Protein AF-A0A1F8R7P2-F1 (afdb_monomer)

Foldseek 3Di:
DWDDDDPLAATWDWDWDAQDPPGDIDTDIAHEPPGPSLVRRPRRDPLRYWDWDDDVPGIDTDDDDDGDHD

Structure (mmCIF, N/CA/C/O backbone):
data_AF-A0A1F8R7P2-F1
#
_entry.id   AF-A0A1F8R7P2-F1
#
loop_
_atom_site.group_PDB
_atom_site.id
_atom_site.type_symbol
_atom_site.label_atom_id
_atom_site.label_alt_id
_atom_site.label_comp_id
_atom_site.label_asym_id
_atom_site.label_entity_id
_atom_site.label_seq_id
_atom_site.pdbx_PDB_ins_code
_atom_site.Cartn_x
_atom_site.Cartn_y
_atom_site.Cartn_z
_atom_site.occupancy
_atom_site.B_iso_or_equiv
_atom_site.auth_seq_id
_atom_site.auth_comp_id
_atom_site.auth_asym_id
_atom_site.auth_atom_id
_atom_site.pdbx_PDB_model_num
ATOM 1 N N . MET A 1 1 ? -5.335 3.120 -13.337 1.00 67.50 1 MET A N 1
ATOM 2 C CA . MET A 1 1 ? -4.217 3.859 -13.965 1.00 67.50 1 MET A CA 1
ATOM 3 C C . MET A 1 1 ? -3.034 3.783 -13.014 1.00 67.50 1 MET A C 1
ATOM 5 O O . MET A 1 1 ? -3.257 3.954 -11.821 1.00 67.50 1 MET A O 1
ATOM 9 N N . ARG A 1 2 ? -1.830 3.458 -13.500 1.00 77.75 2 ARG A N 1
ATOM 10 C CA . ARG A 1 2 ? -0.622 3.459 -12.662 1.00 77.75 2 ARG A CA 1
ATOM 11 C C . ARG A 1 2 ? -0.112 4.893 -12.464 1.00 77.75 2 ARG A C 1
ATOM 13 O O . ARG A 1 2 ? -0.200 5.671 -13.415 1.00 77.75 2 ARG A O 1
ATOM 20 N N . PRO A 1 3 ? 0.407 5.241 -11.276 1.00 81.81 3 PRO A N 1
ATOM 21 C CA . PRO A 1 3 ? 1.125 6.493 -11.073 1.00 81.81 3 PRO A CA 1
ATOM 22 C C . PRO A 1 3 ? 2.330 6.598 -12.011 1.00 81.81 3 PRO A C 1
ATOM 24 O O . PRO A 1 3 ? 2.976 5.593 -12.308 1.00 81.81 3 PRO A O 1
ATOM 27 N N . LEU A 1 4 ? 2.632 7.817 -12.457 1.00 75.50 4 LEU A N 1
ATOM 28 C CA . LEU A 1 4 ? 3.890 8.111 -13.142 1.00 75.50 4 LEU A CA 1
ATOM 29 C C . LEU A 1 4 ? 5.048 8.059 -12.138 1.00 75.50 4 LEU A C 1
ATOM 31 O O . LEU A 1 4 ? 4.851 8.344 -10.955 1.00 75.50 4 LEU A O 1
ATOM 35 N N . GLU A 1 5 ? 6.250 7.722 -12.609 1.00 71.00 5 GLU A N 1
ATOM 36 C CA . GLU A 1 5 ? 7.442 7.781 -11.764 1.00 71.00 5 GLU A CA 1
ATOM 37 C C . GLU A 1 5 ? 7.651 9.202 -11.224 1.00 71.00 5 GLU A C 1
ATOM 39 O O . GLU A 1 5 ? 7.679 10.179 -11.975 1.00 71.00 5 GLU A O 1
ATOM 44 N N . TYR A 1 6 ? 7.838 9.303 -9.911 1.00 71.75 6 TYR A N 1
ATOM 45 C CA . TYR A 1 6 ? 8.339 10.503 -9.256 1.00 71.75 6 TYR A CA 1
ATOM 46 C C . TYR A 1 6 ? 9.813 10.286 -8.918 1.00 71.75 6 TYR A C 1
ATOM 48 O O . TYR A 1 6 ? 10.199 9.181 -8.526 1.00 71.75 6 TYR A O 1
ATOM 56 N N . LEU A 1 7 ? 10.649 11.320 -9.070 1.00 75.31 7 LEU A N 1
ATOM 57 C CA . LEU A 1 7 ? 12.090 11.176 -8.858 1.00 75.31 7 LEU A CA 1
ATOM 58 C C . LEU A 1 7 ? 12.374 10.543 -7.482 1.00 75.31 7 LEU A C 1
ATOM 60 O O . LEU A 1 7 ? 11.887 11.011 -6.453 1.00 75.31 7 LEU A O 1
ATOM 64 N N . PHE A 1 8 ? 13.177 9.475 -7.499 1.00 82.12 8 PHE A N 1
ATOM 65 C CA . PHE A 1 8 ? 13.644 8.697 -6.340 1.00 82.12 8 PHE A CA 1
ATOM 66 C C . PHE A 1 8 ? 12.623 7.806 -5.624 1.00 82.12 8 PHE A C 1
ATOM 68 O O . PHE A 1 8 ? 12.996 7.150 -4.654 1.00 82.12 8 PHE A O 1
ATOM 75 N N . ARG A 1 9 ? 11.372 7.729 -6.082 1.00 92.38 9 ARG A N 1
ATOM 76 C CA . ARG A 1 9 ? 10.348 6.891 -5.446 1.00 92.38 9 ARG A CA 1
ATOM 77 C C . ARG A 1 9 ? 9.918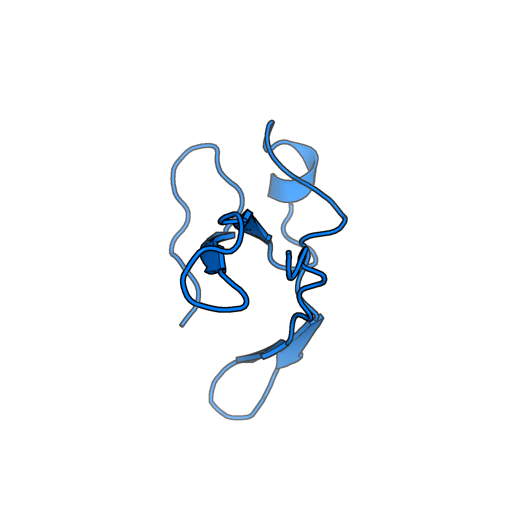 5.766 -6.378 1.00 92.38 9 ARG A C 1
ATOM 79 O O . ARG A 1 9 ? 9.717 5.995 -7.569 1.00 92.38 9 ARG A O 1
ATOM 86 N N . SER A 1 10 ? 9.768 4.560 -5.843 1.00 93.94 10 SER A N 1
ATOM 87 C CA . SER A 1 10 ? 9.100 3.475 -6.562 1.00 93.94 10 SER A CA 1
ATOM 88 C C . SER A 1 10 ? 7.649 3.881 -6.845 1.00 93.94 10 SER A C 1
ATOM 90 O O . SER A 1 10 ? 7.077 4.604 -6.025 1.00 93.94 10 SER A O 1
ATOM 92 N N . PRO A 1 11 ? 7.021 3.490 -7.968 1.00 93.81 11 PRO A N 1
ATOM 93 C CA . PRO A 1 11 ? 5.597 3.731 -8.182 1.00 93.81 11 PRO A CA 1
ATOM 94 C C . PRO A 1 11 ? 4.764 3.263 -6.978 1.00 93.81 11 PRO A C 1
ATOM 96 O O . PRO A 1 11 ? 4.888 2.126 -6.525 1.00 93.81 11 PRO A O 1
ATOM 99 N N . HIS A 1 12 ? 3.921 4.146 -6.440 1.00 96.12 12 HIS A N 1
ATOM 100 C CA . HIS A 1 12 ? 3.116 3.850 -5.254 1.00 96.12 12 HIS A CA 1
ATOM 101 C C . HIS A 1 12 ? 1.822 4.662 -5.209 1.00 96.12 12 HIS A C 1
ATOM 103 O O . HIS A 1 12 ? 1.697 5.715 -5.835 1.00 96.12 12 HIS A O 1
ATOM 109 N N . ILE A 1 13 ? 0.853 4.174 -4.435 1.00 95.56 13 ILE A N 1
ATOM 110 C CA . ILE A 1 13 ? -0.417 4.852 -4.164 1.00 95.56 13 ILE A CA 1
ATOM 111 C C . ILE A 1 13 ? -0.474 5.217 -2.681 1.00 95.56 13 ILE A C 1
ATOM 113 O O . ILE A 1 13 ? -0.312 4.354 -1.820 1.00 95.56 13 ILE A O 1
ATOM 117 N N . HIS A 1 14 ? -0.737 6.487 -2.372 1.00 96.75 14 HIS A N 1
ATOM 118 C CA . HIS A 1 14 ? -0.996 6.925 -1.000 1.00 96.75 14 HIS A CA 1
ATOM 119 C C . HIS A 1 14 ? -2.413 6.556 -0.570 1.00 96.75 14 HIS A C 1
ATOM 121 O O . HIS A 1 14 ? -3.371 6.784 -1.310 1.00 96.75 14 HIS A O 1
ATOM 127 N N . VAL A 1 15 ? -2.557 6.055 0.655 1.00 97.69 15 VAL A N 1
ATOM 128 C CA . VAL A 1 15 ? -3.861 5.698 1.213 1.00 97.69 15 VAL A CA 1
ATOM 129 C C . VAL A 1 15 ? -3.970 6.111 2.678 1.00 97.69 15 VAL A C 1
ATOM 131 O O . VAL A 1 15 ? -3.003 6.058 3.442 1.00 97.69 15 VAL A O 1
ATOM 134 N N . LYS A 1 16 ? -5.177 6.525 3.067 1.00 97.81 16 LYS A N 1
ATOM 135 C CA . LYS A 1 16 ? -5.590 6.649 4.463 1.00 97.81 16 LYS A CA 1
ATOM 136 C C . LYS A 1 16 ? -6.819 5.783 4.686 1.00 97.81 16 LYS A C 1
ATOM 138 O O . LYS A 1 16 ? -7.810 5.955 3.982 1.00 97.81 16 LYS A O 1
ATOM 143 N N . VAL A 1 17 ? -6.747 4.872 5.650 1.00 97.31 17 VAL A N 1
ATOM 144 C CA . VAL A 1 17 ? -7.829 3.939 5.986 1.00 97.31 17 VAL A CA 1
ATOM 145 C C . VAL A 1 17 ? -8.232 4.144 7.438 1.00 97.31 17 VAL A C 1
ATOM 147 O O . VAL A 1 17 ? -7.381 4.296 8.316 1.00 97.31 17 VAL A O 1
ATOM 150 N N . ARG A 1 18 ? -9.540 4.157 7.686 1.00 96.81 18 ARG A N 1
ATOM 151 C CA . ARG A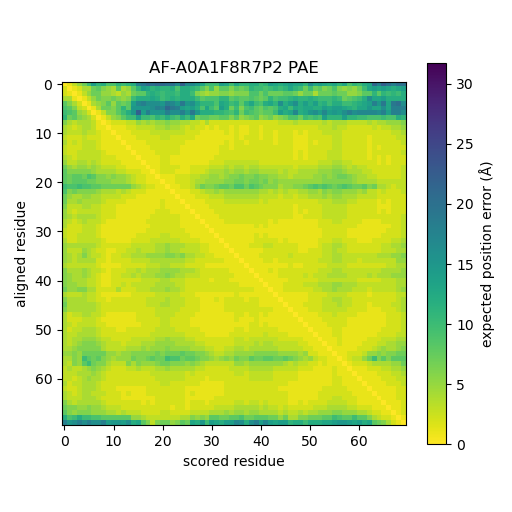 1 18 ? -10.131 4.208 9.021 1.00 96.81 18 ARG A CA 1
ATOM 152 C C . ARG A 1 18 ? -11.312 3.241 9.064 1.00 96.81 18 ARG A C 1
ATOM 154 O O . ARG A 1 18 ? -12.136 3.280 8.155 1.00 96.81 18 ARG A O 1
ATOM 161 N N . ALA A 1 19 ? -11.368 2.391 10.091 1.00 96.25 19 ALA A N 1
ATOM 162 C CA . ALA A 1 19 ? -12.395 1.355 10.220 1.00 96.25 19 ALA A CA 1
ATOM 163 C C . ALA A 1 19 ? -13.801 1.939 10.444 1.00 96.25 19 ALA A C 1
ATOM 165 O O . ALA A 1 19 ? -14.746 1.569 9.752 1.00 96.25 19 ALA A O 1
ATOM 166 N N . SER A 1 20 ? -13.938 2.878 11.379 1.00 94.94 20 SER A N 1
ATOM 167 C CA . SER A 1 20 ? -15.172 3.621 11.635 1.00 94.94 20 SER A CA 1
ATOM 168 C C . SER A 1 20 ? -14.855 5.021 12.168 1.00 94.94 20 SER A C 1
ATOM 170 O O . SER A 1 20 ? -13.695 5.395 12.359 1.00 94.94 20 SER A O 1
ATOM 172 N N . GLU A 1 21 ? -15.875 5.849 12.375 1.00 94.12 21 GLU A N 1
ATOM 173 C CA . GLU A 1 21 ? -15.680 7.140 13.030 1.00 94.12 21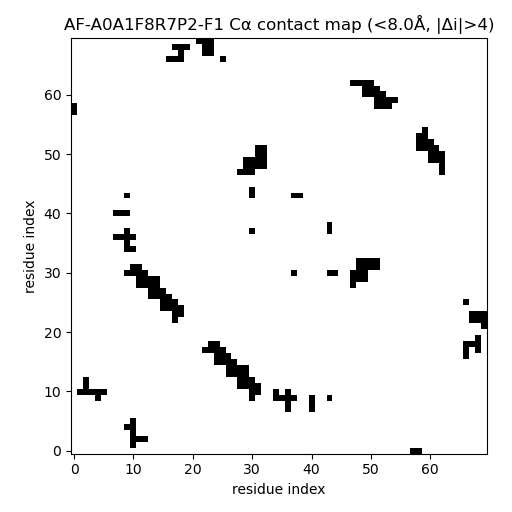 GLU A CA 1
ATOM 174 C C . GLU A 1 21 ? -15.124 6.945 14.453 1.00 94.12 21 GLU A C 1
ATOM 176 O O . GLU A 1 21 ? -15.665 6.177 15.241 1.00 94.12 21 GLU A O 1
ATOM 181 N N . GLY A 1 22 ? -14.018 7.624 14.769 1.00 90.31 22 GLY A N 1
ATOM 182 C CA . GLY A 1 22 ? -13.324 7.501 16.056 1.00 90.31 22 GLY A CA 1
ATOM 183 C C . GLY A 1 22 ? -12.148 6.515 16.083 1.00 90.31 22 GLY A C 1
ATOM 184 O O . GLY A 1 22 ? -11.273 6.683 16.930 1.00 90.31 22 GLY A O 1
ATOM 185 N N . SER A 1 23 ? -12.045 5.560 15.147 1.00 95.88 23 SER A N 1
ATOM 186 C CA . SER A 1 23 ? -10.886 4.649 15.089 1.00 95.88 23 SER A CA 1
ATOM 187 C C . SER A 1 23 ? -9.593 5.374 14.664 1.00 95.88 23 SER A C 1
ATOM 189 O O . SER A 1 23 ? -9.649 6.367 13.917 1.00 95.88 23 SER A O 1
ATOM 191 N N . PRO A 1 24 ? -8.408 4.858 15.052 1.00 96.44 24 PRO A N 1
ATOM 192 C CA . PRO A 1 24 ? -7.130 5.328 14.528 1.00 96.44 24 PRO A CA 1
ATOM 193 C C . PRO A 1 24 ? -7.087 5.300 12.994 1.00 96.44 24 PRO A C 1
ATOM 195 O O . PRO A 1 24 ? -7.696 4.457 12.337 1.00 96.44 24 PRO A O 1
ATOM 198 N N . THR A 1 25 ? -6.372 6.255 12.398 1.00 96.94 25 THR A N 1
ATOM 199 C CA . THR A 1 25 ? -6.202 6.313 10.938 1.00 96.94 25 THR A CA 1
ATOM 200 C C . THR A 1 25 ? -4.871 5.694 10.543 1.00 96.94 25 THR A C 1
ATOM 202 O O . THR A 1 25 ? -3.820 6.242 10.872 1.00 96.94 25 THR A O 1
ATOM 205 N N . LEU A 1 26 ? -4.911 4.615 9.764 1.00 96.94 26 LEU A N 1
ATOM 206 C CA . LEU A 1 26 ? -3.732 4.070 9.103 1.00 96.94 26 LEU A CA 1
ATOM 207 C C . LEU A 1 26 ? -3.388 4.960 7.906 1.00 96.94 26 LEU A C 1
ATOM 209 O O . LEU A 1 26 ? -4.178 5.076 6.971 1.00 96.94 26 LEU A O 1
ATOM 213 N N . THR A 1 27 ? -2.212 5.583 7.923 1.00 97.62 27 THR A N 1
ATOM 214 C CA . THR A 1 27 ? -1.644 6.263 6.748 1.00 97.62 27 THR A CA 1
ATOM 215 C C . THR A 1 27 ? -0.526 5.394 6.192 1.00 97.62 27 THR A C 1
ATOM 217 O O . THR A 1 27 ? 0.417 5.092 6.915 1.00 97.62 27 THR A O 1
ATOM 220 N N . SER A 1 28 ? -0.633 4.986 4.929 1.00 97.25 28 SER A N 1
ATOM 221 C CA . SER A 1 28 ? 0.327 4.070 4.306 1.00 97.25 28 SER A CA 1
ATOM 222 C C . SER A 1 28 ? 0.513 4.352 2.809 1.00 97.25 28 SER A C 1
ATOM 224 O O . SER A 1 28 ? -0.111 5.255 2.238 1.00 97.25 28 SER A O 1
ATOM 226 N N . GLN A 1 29 ? 1.412 3.593 2.183 1.00 97.19 29 GLN A N 1
ATOM 227 C CA . GLN A 1 29 ? 1.723 3.620 0.757 1.00 97.19 29 GLN A CA 1
ATOM 228 C C . GLN A 1 29 ? 1.695 2.192 0.212 1.00 97.19 29 GLN A C 1
ATOM 230 O O . GLN A 1 29 ? 2.329 1.311 0.788 1.00 97.19 29 GLN A O 1
ATOM 235 N N . LEU A 1 30 ? 0.970 1.973 -0.885 1.00 97.81 30 LEU A N 1
ATOM 236 C CA . LEU A 1 30 ? 0.901 0.684 -1.573 1.00 97.81 30 LEU A CA 1
ATOM 237 C C . LEU A 1 30 ? 1.880 0.660 -2.745 1.00 97.81 30 LEU A C 1
ATOM 239 O O . LEU A 1 30 ? 1.831 1.563 -3.582 1.00 97.81 30 LEU A O 1
ATOM 243 N N . PHE A 1 31 ? 2.716 -0.372 -2.830 1.00 97.00 31 PHE A N 1
ATOM 244 C CA . PHE A 1 31 ? 3.719 -0.536 -3.888 1.00 97.00 31 PHE A CA 1
ATOM 245 C C . PHE A 1 31 ? 3.276 -1.553 -4.945 1.00 97.00 31 PHE A C 1
ATOM 247 O O . PHE A 1 31 ? 2.455 -2.438 -4.689 1.00 97.00 31 PHE A O 1
ATOM 254 N N . PHE A 1 32 ? 3.833 -1.432 -6.150 1.00 96.69 32 PHE A N 1
ATOM 255 C CA . PHE A 1 32 ? 3.619 -2.394 -7.232 1.00 96.69 32 PHE A CA 1
ATOM 256 C C . PHE A 1 32 ? 4.658 -3.528 -7.170 1.00 96.69 32 PHE A C 1
ATOM 258 O O . PHE A 1 32 ? 5.811 -3.295 -6.787 1.00 96.69 32 PHE A O 1
ATOM 265 N N . PRO A 1 33 ? 4.279 -4.766 -7.532 1.00 96.94 33 PRO A N 1
ATOM 266 C CA . PRO A 1 33 ? 5.208 -5.887 -7.549 1.00 96.94 33 PRO A CA 1
ATOM 267 C C . PRO A 1 33 ? 6.224 -5.738 -8.688 1.00 96.94 33 PRO A C 1
ATOM 269 O O . PRO A 1 33 ? 5.877 -5.312 -9.787 1.00 96.94 33 PRO A O 1
ATOM 272 N N . GLY A 1 34 ? 7.473 -6.132 -8.432 1.00 94.19 34 GLY A N 1
ATOM 273 C CA . GLY A 1 34 ? 8.515 -6.234 -9.463 1.00 94.19 34 GLY A CA 1
ATOM 274 C C . GLY A 1 34 ? 9.162 -4.919 -9.913 1.00 94.19 34 GLY A C 1
ATOM 275 O O . GLY A 1 34 ? 10.040 -4.964 -10.767 1.00 94.19 34 GLY A O 1
ATOM 276 N N . GLU A 1 35 ? 8.785 -3.772 -9.346 1.00 93.69 35 GLU A N 1
ATOM 277 C CA . GLU A 1 35 ? 9.432 -2.494 -9.669 1.00 93.69 35 GLU A CA 1
ATOM 278 C C . GLU A 1 35 ? 10.894 -2.501 -9.199 1.00 93.69 35 GLU A C 1
ATOM 280 O O . GLU A 1 35 ? 11.164 -2.714 -8.015 1.00 93.69 35 GLU A O 1
ATOM 285 N N . GLU A 1 36 ? 11.846 -2.229 -10.098 1.00 92.94 36 GLU A N 1
ATOM 286 C CA . GLU A 1 36 ? 13.284 -2.220 -9.770 1.00 92.94 36 GLU A CA 1
ATOM 287 C C . GLU A 1 36 ? 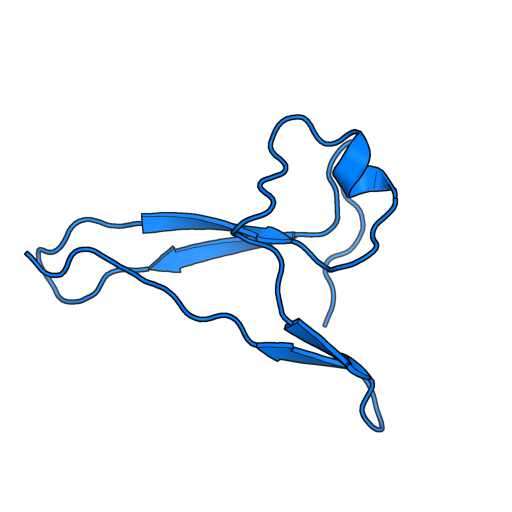13.589 -1.278 -8.596 1.00 92.94 36 GLU A C 1
ATOM 289 O O . GLU A 1 36 ? 14.350 -1.609 -7.680 1.00 92.94 36 GLU A O 1
ATOM 294 N N . ARG A 1 37 ? 12.904 -0.128 -8.571 1.00 92.25 37 ARG A N 1
ATOM 295 C CA . ARG A 1 37 ? 13.031 0.890 -7.524 1.00 92.25 37 ARG A CA 1
ATOM 296 C C . ARG A 1 37 ? 12.581 0.426 -6.141 1.00 92.25 37 ARG A C 1
ATOM 298 O O . ARG A 1 37 ? 12.992 1.060 -5.173 1.00 92.25 37 ARG A O 1
ATOM 305 N N . ASN A 1 38 ? 11.822 -0.666 -6.001 1.00 94.81 38 ASN A N 1
ATOM 306 C CA . ASN A 1 38 ? 11.506 -1.236 -4.683 1.00 94.81 38 ASN A CA 1
ATOM 307 C C . ASN A 1 38 ? 12.777 -1.598 -3.895 1.00 94.81 38 ASN A C 1
ATOM 309 O O . ASN A 1 38 ? 12.765 -1.586 -2.671 1.00 94.81 38 ASN A O 1
ATOM 313 N N . THR A 1 39 ? 13.885 -1.896 -4.582 1.00 94.06 39 THR A N 1
ATOM 314 C CA . THR A 1 39 ? 15.166 -2.235 -3.937 1.00 94.06 39 THR A CA 1
ATOM 315 C C . THR A 1 39 ? 15.943 -1.020 -3.426 1.00 94.06 39 THR A C 1
ATOM 317 O O . THR A 1 39 ? 16.841 -1.171 -2.600 1.00 94.06 39 THR A O 1
ATOM 320 N N . THR A 1 40 ? 15.609 0.180 -3.906 1.00 94.06 40 THR A N 1
ATOM 321 C CA . THR A 1 40 ? 16.353 1.418 -3.624 1.00 94.06 40 THR A CA 1
ATOM 322 C C . THR A 1 40 ? 15.517 2.498 -2.942 1.00 94.06 40 THR A C 1
ATOM 324 O O . THR A 1 40 ? 16.086 3.454 -2.421 1.00 94.06 40 THR A O 1
ATOM 327 N N . ASP A 1 41 ? 14.185 2.400 -2.982 1.00 94.50 41 ASP A N 1
ATOM 328 C CA . ASP A 1 41 ? 13.294 3.370 -2.343 1.00 94.50 41 ASP A CA 1
ATOM 329 C C . ASP A 1 41 ? 13.415 3.240 -0.811 1.00 94.50 41 ASP A C 1
ATOM 331 O O . ASP A 1 41 ? 13.102 2.182 -0.261 1.00 94.50 41 ASP A O 1
ATOM 335 N N . PRO A 1 42 ? 13.858 4.294 -0.100 1.00 94.62 42 PRO A N 1
ATOM 336 C CA . PRO A 1 42 ? 14.152 4.226 1.331 1.00 94.62 42 PRO A CA 1
ATOM 337 C C . PRO A 1 42 ? 12.919 3.999 2.213 1.00 94.62 42 PRO A C 1
ATOM 339 O O . PRO A 1 42 ? 13.077 3.717 3.398 1.00 94.62 42 PRO A O 1
ATOM 342 N N . ILE A 1 43 ? 11.707 4.156 1.672 1.00 94.31 43 ILE A N 1
ATOM 343 C CA . ILE A 1 43 ? 10.456 3.926 2.405 1.00 94.31 43 ILE A CA 1
ATOM 344 C C . ILE A 1 43 ? 9.628 2.783 1.806 1.00 94.31 43 ILE A C 1
ATOM 346 O O . ILE A 1 43 ? 8.430 2.685 2.075 1.00 94.31 43 ILE A O 1
ATOM 350 N N . PHE A 1 44 ? 10.255 1.932 0.986 1.00 96.38 44 PHE A N 1
ATOM 351 C CA . PHE A 1 44 ? 9.648 0.690 0.526 1.00 96.38 44 PHE A CA 1
ATOM 352 C C . PHE A 1 44 ? 9.339 -0.234 1.706 1.00 96.38 44 PHE A C 1
ATOM 354 O O . PHE A 1 44 ? 10.192 -0.489 2.555 1.00 96.38 44 PHE A O 1
ATOM 361 N N . GLU A 1 45 ? 8.124 -0.778 1.713 1.00 97.00 45 GLU A N 1
ATOM 362 C CA . GLU A 1 45 ? 7.681 -1.782 2.674 1.00 97.00 45 GLU A CA 1
ATOM 363 C C . GLU A 1 45 ? 7.134 -2.993 1.913 1.00 97.00 45 GLU A C 1
ATOM 365 O O . GLU A 1 45 ? 6.234 -2.884 1.078 1.00 97.00 45 GLU A O 1
ATOM 370 N N . LYS A 1 46 ? 7.675 -4.178 2.202 1.00 97.00 46 LYS A N 1
ATOM 371 C CA . LYS A 1 46 ? 7.319 -5.414 1.496 1.00 97.00 46 LYS A CA 1
ATOM 372 C C . LYS A 1 46 ? 5.876 -5.827 1.778 1.00 97.00 46 LYS A C 1
ATOM 374 O O . LYS A 1 46 ? 5.226 -6.400 0.906 1.00 97.00 46 LYS A O 1
ATOM 379 N N . LEU A 1 47 ? 5.374 -5.542 2.978 1.00 97.50 47 LEU A N 1
ATOM 380 C CA . LEU A 1 47 ? 4.009 -5.891 3.377 1.00 97.50 47 LEU A CA 1
ATOM 381 C C . LEU A 1 47 ? 2.933 -5.020 2.718 1.00 97.50 47 LEU A C 1
ATOM 383 O O . LEU A 1 47 ? 1.753 -5.332 2.842 1.00 97.50 47 LEU A O 1
ATOM 387 N N . THR A 1 48 ? 3.310 -3.9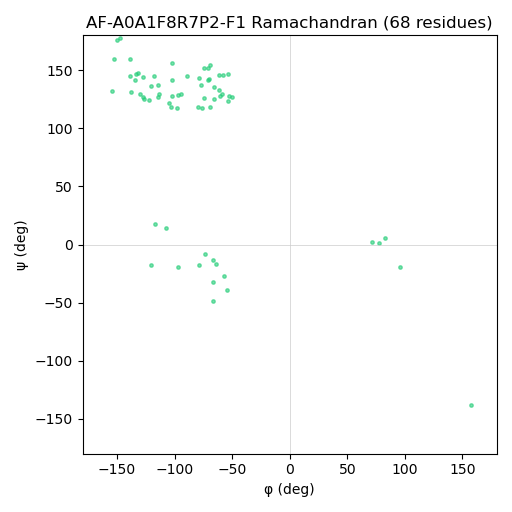58 2.003 1.00 97.94 48 THR A N 1
ATOM 388 C CA . THR A 1 48 ? 2.361 -3.087 1.298 1.00 97.94 48 THR A CA 1
ATOM 389 C C . THR A 1 48 ? 2.387 -3.263 -0.223 1.00 97.94 48 THR A C 1
ATOM 391 O O . THR A 1 48 ? 1.822 -2.451 -0.959 1.00 97.94 48 THR A O 1
ATOM 394 N N . VAL A 1 49 ? 3.014 -4.336 -0.720 1.00 98.19 49 VAL A N 1
ATOM 395 C CA . VAL A 1 49 ? 2.990 -4.700 -2.144 1.00 98.19 49 VAL A CA 1
ATOM 396 C C . VAL A 1 49 ? 1.625 -5.286 -2.514 1.00 98.19 49 VAL A C 1
ATOM 398 O O . VAL A 1 49 ? 1.160 -6.242 -1.897 1.00 98.19 49 VAL A O 1
ATOM 401 N N . MET A 1 50 ? 0.987 -4.718 -3.537 1.00 98.44 50 MET A N 1
ATOM 402 C CA . MET A 1 50 ? -0.298 -5.193 -4.058 1.00 98.44 50 MET A CA 1
ATOM 403 C C . MET A 1 50 ? -0.150 -6.483 -4.868 1.00 98.44 50 MET A C 1
ATOM 405 O O . MET A 1 50 ? 0.859 -6.691 -5.545 1.00 98.44 50 ME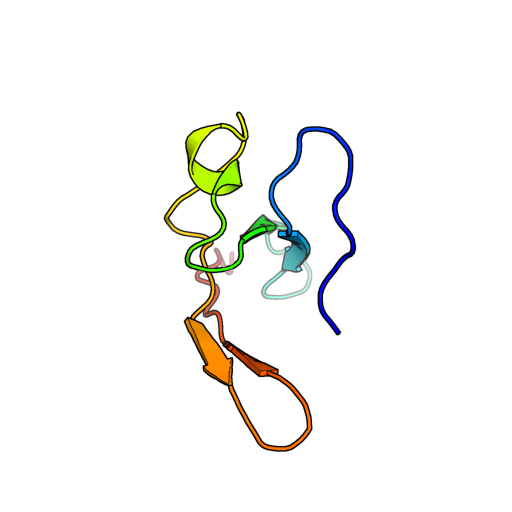T A O 1
ATOM 409 N N . ASP A 1 51 ? -1.208 -7.291 -4.897 1.00 98.25 51 ASP A N 1
ATOM 410 C CA . ASP A 1 51 ? -1.373 -8.313 -5.930 1.00 98.25 51 ASP A CA 1
ATOM 411 C C . ASP A 1 51 ? -1.894 -7.636 -7.203 1.00 98.25 51 ASP A C 1
ATOM 413 O O . ASP A 1 51 ? -2.954 -7.008 -7.192 1.00 98.25 51 ASP A O 1
ATOM 417 N N . VAL A 1 52 ? -1.121 -7.700 -8.287 1.00 97.50 52 VAL A N 1
ATOM 418 C CA . VAL A 1 52 ? -1.423 -7.025 -9.553 1.00 97.50 52 VAL A CA 1
ATOM 419 C C . VAL A 1 52 ? -1.370 -8.034 -10.683 1.00 97.50 52 VAL A C 1
ATOM 421 O O . VAL A 1 52 ? -0.358 -8.698 -10.891 1.00 97.50 52 VAL A O 1
ATOM 424 N N . ARG A 1 53 ? -2.445 -8.085 -11.472 1.00 96.69 53 ARG A N 1
ATOM 425 C CA . ARG A 1 53 ? -2.544 -8.930 -12.662 1.00 96.69 53 ARG A CA 1
ATOM 426 C C . ARG A 1 53 ? -2.958 -8.140 -13.891 1.00 96.69 53 ARG A C 1
ATOM 428 O O . ARG A 1 53 ? -3.802 -7.239 -13.813 1.00 96.69 53 ARG A O 1
ATOM 435 N N . ASP A 1 54 ? -2.409 -8.531 -15.032 1.00 95.62 54 ASP A N 1
ATOM 436 C CA . ASP A 1 54 ? -2.811 -7.997 -16.326 1.00 95.62 54 ASP A CA 1
ATOM 437 C C . ASP A 1 54 ? -4.213 -8.496 -16.705 1.00 95.62 54 ASP A C 1
ATOM 439 O O . ASP A 1 54 ? -4.609 -9.634 -16.433 1.00 95.62 54 ASP A O 1
ATOM 443 N N . VAL A 1 55 ? -4.996 -7.609 -17.312 1.00 96.56 55 VAL A N 1
ATOM 444 C CA . VAL A 1 55 ? -6.340 -7.875 -17.833 1.00 96.56 55 VAL A CA 1
ATOM 445 C C . VAL A 1 55 ? -6.500 -7.174 -19.186 1.00 96.56 55 VAL A C 1
ATOM 447 O O . VAL A 1 55 ? -5.770 -6.222 -19.471 1.00 96.56 55 VAL A O 1
ATOM 450 N N . PRO A 1 56 ? -7.452 -7.581 -20.046 1.00 96.94 56 PRO A N 1
ATOM 451 C CA . PRO A 1 56 ? -7.717 -6.842 -21.276 1.00 96.94 56 PRO A CA 1
ATOM 452 C C . PRO A 1 56 ? -7.981 -5.356 -20.984 1.00 96.94 56 PRO A C 1
ATOM 454 O O . PRO A 1 56 ? -8.852 -5.022 -20.183 1.00 96.94 56 PRO A O 1
ATOM 457 N N . GLY A 1 57 ? -7.206 -4.468 -21.610 1.00 92.88 57 GLY A N 1
ATOM 458 C CA . GLY A 1 57 ? -7.332 -3.018 -21.436 1.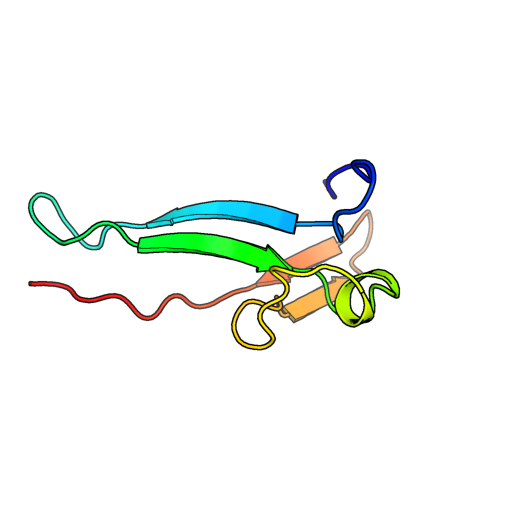00 92.88 57 GLY A CA 1
ATOM 459 C C . GLY A 1 57 ? -6.624 -2.421 -20.211 1.00 92.88 57 GLY A C 1
ATOM 460 O O . GLY A 1 57 ? -6.768 -1.222 -19.977 1.00 92.88 57 GLY A O 1
ATOM 461 N N . GLY A 1 58 ? -5.853 -3.195 -19.436 1.00 93.25 58 G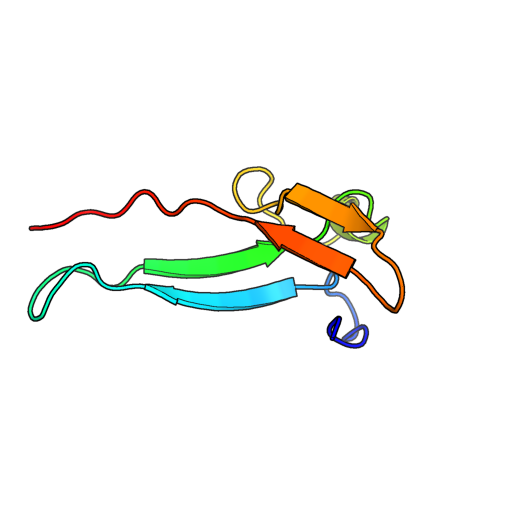LY A N 1
ATOM 462 C CA . GLY A 1 58 ? -5.028 -2.641 -18.361 1.00 93.25 58 GLY A CA 1
ATOM 463 C C . GLY A 1 58 ? -4.656 -3.645 -17.276 1.00 93.25 58 GLY A C 1
ATOM 464 O O . GLY A 1 58 ? -4.295 -4.783 -17.546 1.00 93.25 58 GLY A O 1
ATOM 465 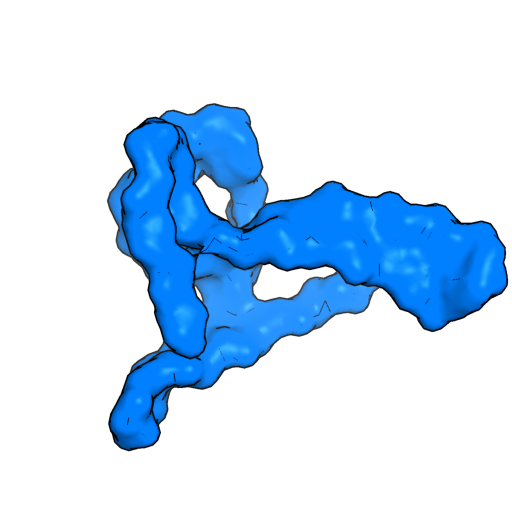N N . GLN A 1 59 ? -4.727 -3.203 -16.023 1.00 94.44 59 GLN A N 1
ATOM 466 C CA . GLN A 1 59 ? -4.349 -4.008 -14.865 1.00 94.44 59 GLN A CA 1
ATOM 467 C C . GLN A 1 59 ? -5.388 -3.923 -13.764 1.00 94.44 59 GLN A C 1
ATOM 469 O O . GLN A 1 59 ? -6.009 -2.878 -13.552 1.00 94.44 59 GLN A O 1
ATOM 474 N N . LYS A 1 60 ? -5.530 -5.031 -13.038 1.00 96.25 60 LYS A N 1
ATOM 475 C CA . LYS A 1 60 ? -6.342 -5.127 -11.831 1.00 96.25 60 LYS A CA 1
ATOM 476 C C . LYS A 1 60 ? -5.426 -5.370 -10.638 1.00 96.25 60 LYS A C 1
ATOM 478 O O . LYS A 1 60 ? -4.610 -6.285 -10.685 1.00 96.25 60 LYS A O 1
ATOM 483 N N . ALA A 1 61 ? -5.592 -4.562 -9.595 1.00 96.62 61 ALA A N 1
ATOM 484 C CA . ALA A 1 61 ? -4.836 -4.656 -8.352 1.00 96.62 61 ALA A CA 1
ATOM 485 C C . ALA A 1 61 ? -5.765 -4.955 -7.166 1.00 96.62 61 ALA A C 1
ATOM 487 O O . ALA A 1 61 ? -6.898 -4.464 -7.135 1.00 96.62 61 ALA A O 1
ATOM 488 N N . THR A 1 62 ? -5.281 -5.737 -6.205 1.00 98.12 62 THR A N 1
ATOM 489 C CA . THR A 1 62 ? -5.961 -6.090 -4.951 1.00 98.12 62 THR A CA 1
ATOM 490 C C . THR A 1 62 ? -5.003 -5.958 -3.769 1.00 98.12 62 THR A C 1
ATOM 492 O O . THR A 1 62 ? -3.817 -6.272 -3.882 1.00 98.12 62 THR A O 1
ATOM 495 N N . PHE A 1 63 ? -5.520 -5.471 -2.641 1.00 98.50 63 PHE A N 1
ATOM 496 C CA . PHE A 1 63 ? -4.785 -5.326 -1.388 1.00 98.50 63 PHE A CA 1
ATOM 497 C C . PHE A 1 63 ? -5.761 -5.371 -0.212 1.00 98.50 63 PHE A C 1
ATOM 499 O O . PHE A 1 63 ? -6.764 -4.653 -0.231 1.00 98.50 63 PHE A O 1
ATOM 506 N N . ASP A 1 64 ? -5.447 -6.173 0.803 1.00 98.19 64 ASP A N 1
ATOM 507 C CA . ASP A 1 64 ? -6.264 -6.309 2.007 1.00 98.19 64 ASP A CA 1
ATOM 508 C C . ASP A 1 64 ? -5.649 -5.510 3.155 1.00 98.19 64 ASP A C 1
ATOM 510 O O . ASP A 1 64 ? -4.471 -5.653 3.484 1.00 98.19 64 ASP A O 1
ATOM 514 N N . PHE A 1 65 ? -6.460 -4.664 3.786 1.00 97.38 65 PHE A N 1
ATOM 515 C CA . PHE A 1 65 ? -6.039 -3.892 4.948 1.00 97.38 65 PHE A CA 1
ATOM 516 C C . PHE A 1 65 ? -6.414 -4.619 6.233 1.00 97.38 65 PHE A C 1
ATOM 518 O O . PHE A 1 65 ? -7.577 -4.956 6.450 1.00 97.38 65 PHE A O 1
ATOM 525 N N . VAL A 1 66 ? -5.438 -4.765 7.124 1.00 96.56 66 VAL A N 1
ATOM 526 C CA . VAL A 1 66 ? -5.673 -5.117 8.524 1.00 96.56 66 VAL A CA 1
ATOM 527 C C . VAL A 1 66 ? -5.515 -3.837 9.337 1.00 96.56 66 VAL A C 1
ATOM 529 O O . VAL A 1 66 ? -4.457 -3.210 9.306 1.00 96.56 66 VAL A O 1
ATOM 532 N N . VAL A 1 67 ? -6.583 -3.412 10.011 1.00 95.44 67 VAL A N 1
ATOM 533 C CA . VAL A 1 67 ? -6.631 -2.150 10.761 1.00 95.44 67 VAL A CA 1
ATOM 534 C C . VAL A 1 67 ? -7.195 -2.369 12.155 1.00 95.44 67 VAL A C 1
ATOM 536 O O . VAL A 1 67 ? -8.065 -3.215 12.356 1.00 95.44 67 VAL A O 1
ATOM 539 N N . GLU A 1 68 ? -6.719 -1.575 13.108 1.00 92.12 68 GLU A N 1
ATOM 540 C CA . GLU A 1 68 ? -7.341 -1.480 14.424 1.00 92.12 68 GLU A CA 1
ATOM 541 C C . GLU A 1 68 ? -8.736 -0.864 14.301 1.00 92.12 68 GLU A C 1
ATOM 543 O O . GLU A 1 68 ? -8.943 0.132 13.598 1.00 92.12 68 GLU A O 1
ATOM 548 N N . THR A 1 69 ? -9.704 -1.461 14.990 1.00 90.25 69 THR A N 1
ATOM 549 C CA . THR A 1 69 ? -11.106 -1.032 14.936 1.00 90.25 69 THR A CA 1
ATOM 550 C C . THR A 1 69 ? -11.502 -0.122 16.098 1.00 90.25 69 THR A C 1
ATOM 552 O O . THR A 1 69 ? -12.473 0.622 15.967 1.00 90.25 69 THR A O 1
ATOM 555 N N . GLY A 1 70 ? -10.736 -0.137 17.193 1.00 78.38 70 GLY A N 1
ATOM 556 C CA . GLY A 1 70 ? -11.053 0.510 18.471 1.00 78.38 70 GLY A CA 1
ATOM 557 C C . GLY A 1 70 ? -10.869 -0.446 19.638 1.00 78.38 70 GLY A C 1
ATOM 558 O O . GLY A 1 70 ? -11.063 -1.663 19.416 1.00 78.38 70 GLY A O 1
#

pLDDT: mean 93.22, std 7.18, range [67.5, 98.5]

Nearest PDB structures (foldseek):
  4ilt-assembly2_B  TM=9.570E-01  e=6.154E-06  Streptomyces sp. SirexAA-E
  6cqo-assembly1_G  TM=5.944E-01  e=8.270E+00  Saccharomyces cerevisiae S288C
  7f0d-assembly1_6  TM=3.849E-01  e=9.365E+00  Mycobacterium tuberculosis H37Ra

Solvent-accessible surface area (backbone atoms only — not comparable to full-atom values): 4628 Å² total; per-residue (Å²): 135,83,65,73,82,49,92,83,45,45,50,58,47,81,46,76,49,58,72,47,94,87,25,64,70,51,75,52,61,38,32,61,72,88,51,73,41,55,82,68,21,94,81,60,55,81,93,33,48,37,52,71,44,83,46,95,96,50,73,50,74,50,80,85,86,88,75,65,64,119

Secondary structure (DSSP, 8-state):
-PPPPPTT--SEEEEEE-SSTTSPPEEEEEEPTT-GGGGT-TT--GGGBPEEEEETTEEEEE-PPP----

Mean predicted aligned error: 3.65 Å

Sequence (70 aa):
MRPLEYLFRSPHIHVKVRASEGSPTLTSQLFFPGEERNTTDPIFEKLTVMDVRDVPGGQKATFDFVVETG

Radius of gyration: 13.71 Å; Cα contacts (8 Å, |Δi|>4): 106; chains: 1; bounding box: 32×20×40 Å